Protein AF-A0A812GME3-F1 (afdb_monomer_lite)

Sequence (70 aa):
RNFFLTAHFGLSVPPDCSITVGGDERPWKEDDCIVLDTSFLHSTKNESDEDRFVLVVDFWHPDLTVPERE

pLDDT: mean 96.11, std 4.59, range [64.81, 98.56]

Secondary structure (DSSP, 8-state):
--SEEEEEEEEE--SSEEEEETTEEEE--BT-EEEE-TTS-EEEEE-SSS--EEEEEEEE-TT--SGGG-

Foldseek 3Di:
DQFKKKKKAWCDFDPPKWKAFQNDIDHHDHRDIDIGRPVGDMDIDDPDPDDTDIDMDIDGDPPDDPVSVD

Structure (mmCIF, N/CA/C/O backbone):
data_AF-A0A812GME3-F1
#
_entry.id   AF-A0A812GME3-F1
#
loop_
_atom_site.group_PDB
_atom_site.id
_atom_site.type_symbol
_atom_site.label_atom_id
_atom_site.label_alt_id
_atom_site.label_comp_id
_atom_site.label_asym_id
_atom_site.label_entity_id
_atom_site.label_seq_id
_atom_site.pdbx_PDB_ins_code
_atom_site.Cartn_x
_atom_site.Cartn_y
_atom_site.Cartn_z
_atom_site.occupancy
_atom_site.B_iso_or_equiv
_atom_site.auth_seq_id
_atom_site.auth_comp_id
_atom_site.auth_asym_id
_atom_site.auth_atom_id
_atom_site.pdbx_PDB_model_num
ATOM 1 N N . ARG A 1 1 ? 16.874 3.010 -3.700 1.00 64.81 1 ARG A N 1
ATOM 2 C CA . ARG A 1 1 ? 16.389 1.614 -3.799 1.00 64.81 1 ARG A CA 1
ATOM 3 C C . ARG A 1 1 ? 14.976 1.691 -4.369 1.00 64.81 1 ARG A C 1
ATOM 5 O O . ARG A 1 1 ? 14.042 1.683 -3.595 1.00 64.81 1 ARG A O 1
ATOM 12 N N . ASN A 1 2 ? 14.847 1.883 -5.683 1.00 85.75 2 ASN A N 1
ATOM 13 C CA . ASN A 1 2 ? 13.576 2.108 -6.399 1.00 85.75 2 ASN A CA 1
ATOM 14 C C . ASN A 1 2 ? 13.278 0.976 -7.404 1.00 85.75 2 ASN A C 1
ATOM 16 O O . ASN A 1 2 ? 12.535 1.151 -8.358 1.00 85.75 2 ASN A O 1
ATOM 20 N N . PHE A 1 3 ? 13.911 -0.183 -7.210 1.00 94.12 3 PHE A N 1
ATOM 21 C CA . PHE A 1 3 ? 13.710 -1.363 -8.049 1.00 94.12 3 PHE A CA 1
ATOM 22 C C . PHE A 1 3 ? 12.422 -2.117 -7.693 1.00 94.12 3 PHE A C 1
ATOM 24 O O . PHE A 1 3 ? 11.981 -2.966 -8.457 1.00 94.12 3 PHE A O 1
ATOM 31 N N . PHE A 1 4 ? 11.816 -1.812 -6.545 1.00 95.81 4 PHE A N 1
ATOM 32 C CA . PHE A 1 4 ? 10.607 -2.461 -6.057 1.00 95.81 4 PHE A CA 1
ATOM 33 C C . PHE A 1 4 ? 9.491 -1.442 -5.873 1.00 95.81 4 PHE A C 1
ATOM 35 O O . PHE A 1 4 ? 9.742 -0.315 -5.446 1.00 95.81 4 PHE A O 1
ATOM 42 N N . LEU A 1 5 ? 8.272 -1.881 -6.155 1.00 97.50 5 LEU A N 1
ATOM 43 C CA . LEU A 1 5 ? 7.044 -1.288 -5.652 1.00 97.50 5 LEU A CA 1
ATOM 44 C C . LEU A 1 5 ? 6.459 -2.227 -4.596 1.00 97.50 5 LEU A C 1
ATOM 46 O O . LEU A 1 5 ? 6.662 -3.441 -4.654 1.00 97.50 5 LEU A O 1
ATOM 50 N N . THR A 1 6 ? 5.715 -1.664 -3.653 1.00 97.75 6 THR A N 1
ATOM 51 C CA . THR A 1 6 ? 5.116 -2.410 -2.546 1.00 97.75 6 THR A CA 1
ATOM 52 C C . THR A 1 6 ? 3.596 -2.309 -2.636 1.00 97.75 6 THR A C 1
ATOM 54 O O . THR A 1 6 ? 3.031 -1.214 -2.604 1.00 97.75 6 THR A O 1
ATOM 57 N N . ALA A 1 7 ? 2.915 -3.448 -2.744 1.00 98.00 7 ALA A N 1
ATOM 58 C CA . ALA A 1 7 ? 1.466 -3.554 -2.607 1.00 98.00 7 ALA A CA 1
ATOM 59 C C . ALA A 1 7 ? 1.093 -3.815 -1.145 1.00 98.00 7 ALA A C 1
ATOM 61 O O . ALA A 1 7 ? 1.662 -4.690 -0.495 1.00 98.00 7 ALA A O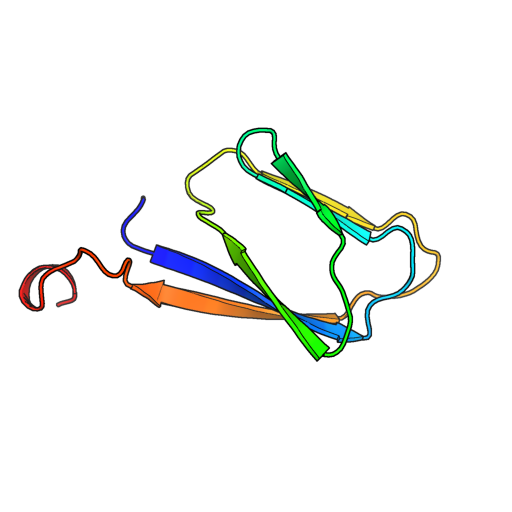 1
ATOM 62 N N . HIS A 1 8 ? 0.114 -3.068 -0.646 1.00 98.31 8 HIS A N 1
ATOM 63 C CA . HIS A 1 8 ? -0.525 -3.268 0.649 1.00 98.31 8 HIS A CA 1
ATOM 64 C C . HIS A 1 8 ? -1.983 -3.651 0.405 1.00 98.31 8 HIS A C 1
ATOM 66 O O . HIS A 1 8 ? -2.770 -2.803 -0.018 1.00 98.31 8 HIS A O 1
ATOM 72 N N . PHE A 1 9 ? -2.338 -4.904 0.682 1.00 98.56 9 PHE A N 1
ATOM 73 C CA . PHE A 1 9 ? -3.711 -5.402 0.600 1.00 98.56 9 PHE A CA 1
ATOM 74 C C . PHE A 1 9 ? -4.320 -5.518 2.002 1.00 98.56 9 PHE A C 1
ATOM 76 O O . PHE A 1 9 ? -3.738 -6.167 2.877 1.00 98.56 9 PHE A O 1
ATOM 83 N N . GLY A 1 10 ? -5.456 -4.864 2.243 1.00 98.25 10 GLY A N 1
ATOM 84 C CA . GLY A 1 10 ? -6.108 -4.866 3.555 1.00 98.25 10 GLY A CA 1
ATOM 85 C C . GLY A 1 10 ? -6.838 -6.179 3.831 1.00 98.25 10 GLY A C 1
ATOM 86 O O . GLY A 1 10 ? -7.806 -6.485 3.148 1.00 98.25 10 GLY A O 1
ATOM 87 N N . LEU A 1 11 ? -6.393 -6.935 4.841 1.00 98.38 11 LEU A N 1
ATOM 88 C CA . LEU A 1 11 ? -7.037 -8.193 5.253 1.00 98.38 11 LEU A CA 1
ATOM 89 C C . LEU A 1 11 ? -8.099 -7.978 6.335 1.00 98.38 11 LEU A C 1
ATOM 91 O O . LEU A 1 11 ? -9.115 -8.651 6.340 1.00 98.38 11 LEU A O 1
ATOM 95 N N . SER A 1 12 ? -7.806 -7.091 7.283 1.00 98.00 12 SER A N 1
ATOM 96 C CA . SER A 1 12 ? -8.700 -6.667 8.362 1.00 98.00 12 SER A CA 1
ATOM 97 C C . SER A 1 12 ? -8.205 -5.300 8.802 1.00 98.00 12 SER A C 1
ATOM 99 O O . SER A 1 12 ? -7.091 -5.181 9.331 1.00 98.00 12 SER A O 1
ATOM 101 N N . VAL A 1 13 ? -8.974 -4.256 8.501 1.00 97.75 13 VAL A N 1
ATOM 102 C CA . VAL A 1 13 ? -8.519 -2.869 8.651 1.00 97.75 13 VAL A CA 1
ATOM 103 C C . VAL A 1 13 ? -9.535 -2.079 9.475 1.00 97.75 13 VAL A C 1
ATOM 105 O O . VAL A 1 13 ? -10.578 -1.706 8.937 1.00 97.75 13 VAL A O 1
ATOM 108 N N . PRO A 1 14 ? -9.238 -1.782 10.754 1.00 97.06 14 PRO A N 1
ATOM 109 C CA . PRO A 1 14 ? -10.092 -0.909 11.546 1.00 97.06 14 PRO A CA 1
ATOM 110 C C . PRO A 1 14 ? -10.059 0.539 11.010 1.00 97.06 14 PRO A C 1
ATOM 112 O O . PRO A 1 14 ? -9.178 0.891 10.212 1.00 97.06 14 PRO A O 1
ATOM 115 N N . PRO A 1 15 ? -11.006 1.399 11.434 1.00 95.69 15 PRO A N 1
ATOM 116 C CA . PRO A 1 15 ? -10.994 2.826 11.111 1.00 95.69 15 PRO A CA 1
ATOM 117 C C . PRO A 1 15 ? -9.677 3.520 11.500 1.00 95.69 15 PRO A C 1
ATOM 119 O O . PRO A 1 15 ? -8.865 2.976 12.239 1.00 95.69 15 PRO A O 1
ATOM 122 N N . ASP A 1 16 ? -9.454 4.735 10.998 1.00 96.94 16 ASP A N 1
ATOM 123 C CA . ASP A 1 16 ? -8.343 5.605 11.430 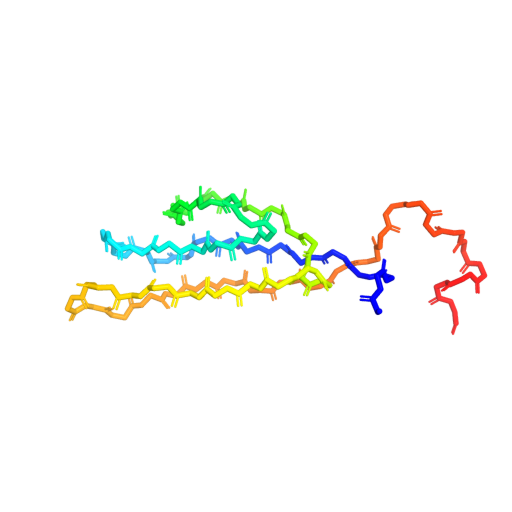1.00 96.94 16 ASP A CA 1
ATOM 124 C C . ASP A 1 16 ? -6.931 4.998 11.251 1.00 96.94 16 ASP A C 1
ATOM 126 O O . ASP A 1 16 ? -5.966 5.283 11.967 1.00 96.94 16 ASP A O 1
ATOM 130 N N . CYS A 1 17 ? -6.797 4.167 10.215 1.00 97.88 17 CYS A N 1
ATOM 131 C CA . CYS A 1 17 ? -5.544 3.583 9.754 1.00 97.88 17 CYS A CA 1
ATOM 132 C C . CYS A 1 17 ? -5.113 4.187 8.411 1.00 97.88 17 CYS A C 1
ATOM 134 O O . CYS A 1 17 ? -5.784 3.990 7.394 1.00 97.88 17 CYS A O 1
ATOM 136 N N . SER A 1 18 ? -3.951 4.847 8.364 1.00 97.94 18 SER A N 1
ATOM 137 C CA . SER A 1 18 ? -3.434 5.467 7.134 1.00 97.94 18 SER A CA 1
ATOM 138 C C . SER A 1 18 ? -1.932 5.285 6.920 1.00 97.94 18 SER A C 1
ATOM 140 O O . SER A 1 18 ? -1.148 5.093 7.854 1.00 97.94 18 SER A O 1
ATOM 142 N N . ILE A 1 19 ? -1.528 5.364 5.656 1.00 98.25 19 ILE A N 1
ATOM 143 C CA . ILE A 1 19 ? -0.136 5.457 5.227 1.00 98.25 19 ILE A CA 1
ATOM 144 C C . ILE A 1 19 ? 0.063 6.740 4.437 1.00 98.25 19 ILE A C 1
ATOM 146 O O . ILE A 1 19 ? -0.735 7.073 3.562 1.00 98.25 19 ILE A O 1
ATOM 150 N N . THR A 1 20 ? 1.146 7.445 4.733 1.00 98.38 20 THR A N 1
ATOM 151 C CA . THR A 1 20 ? 1.585 8.610 3.968 1.00 98.38 20 THR A CA 1
ATOM 152 C C . THR A 1 20 ? 2.850 8.241 3.228 1.00 98.38 20 THR A C 1
ATOM 154 O O . THR A 1 20 ? 3.798 7.783 3.861 1.00 98.38 20 THR A O 1
ATOM 157 N N . VAL A 1 21 ? 2.886 8.447 1.911 1.00 97.81 21 VAL A N 1
ATOM 158 C CA . VAL A 1 21 ? 4.065 8.192 1.068 1.00 97.81 21 VAL A CA 1
ATOM 159 C C . VAL A 1 21 ? 4.311 9.407 0.189 1.00 97.81 21 VAL A C 1
ATOM 161 O O . VAL A 1 21 ? 3.405 9.865 -0.497 1.00 97.81 21 VAL A O 1
ATOM 164 N N . GLY A 1 22 ? 5.516 9.979 0.236 1.00 96.69 22 GLY A N 1
ATOM 165 C CA . GLY A 1 22 ? 5.858 11.138 -0.601 1.00 96.69 22 GLY A CA 1
ATOM 166 C C . GLY A 1 22 ? 5.012 12.396 -0.340 1.00 96.69 22 GLY A C 1
ATOM 167 O O . GLY A 1 22 ? 4.987 13.293 -1.173 1.00 96.69 22 GLY A O 1
ATOM 168 N N . GLY A 1 23 ? 4.330 12.472 0.809 1.00 97.00 23 GLY A N 1
ATOM 169 C CA . GLY A 1 23 ? 3.400 13.553 1.157 1.00 97.00 23 GLY A CA 1
ATOM 170 C C . GLY A 1 23 ? 1.926 13.246 0.869 1.00 97.00 23 GLY A C 1
ATOM 171 O O . GLY A 1 23 ? 1.066 13.973 1.361 1.00 97.00 23 GLY A O 1
ATOM 172 N N . ASP A 1 24 ? 1.624 12.155 0.162 1.00 96.88 24 ASP A N 1
ATOM 173 C CA . ASP A 1 24 ? 0.255 11.720 -0.110 1.00 96.88 24 ASP A CA 1
ATOM 174 C C . ASP A 1 24 ? -0.225 10.725 0.951 1.00 96.88 24 ASP A C 1
ATOM 176 O O . ASP A 1 24 ? 0.269 9.599 1.037 1.00 96.88 24 ASP A O 1
ATOM 180 N N . GLU A 1 25 ? -1.209 11.132 1.757 1.00 97.50 25 GLU A N 1
ATOM 181 C CA . GLU A 1 25 ? -1.872 10.256 2.729 1.00 97.50 25 GLU A CA 1
ATOM 182 C C . GLU A 1 25 ? -2.997 9.448 2.060 1.00 97.50 25 GLU A C 1
ATOM 184 O O . GLU A 1 25 ? -3.779 9.955 1.239 1.00 97.50 25 GLU A O 1
ATOM 189 N N . ARG A 1 26 ? -3.067 8.158 2.395 1.00 96.88 26 ARG A N 1
ATOM 190 C CA . ARG A 1 26 ? -4.077 7.207 1.923 1.00 96.88 26 ARG A CA 1
ATOM 191 C C . ARG A 1 26 ? -4.529 6.309 3.082 1.00 96.88 26 ARG A C 1
ATOM 193 O O . ARG A 1 26 ? -3.675 5.751 3.773 1.00 96.88 26 ARG A O 1
ATOM 200 N N . PRO A 1 27 ? -5.842 6.134 3.305 1.00 97.50 27 PRO A N 1
ATOM 201 C CA . PRO A 1 27 ? -6.336 5.145 4.255 1.00 97.50 27 PRO A CA 1
ATOM 202 C C . PRO A 1 27 ? -6.212 3.740 3.663 1.00 97.50 27 PRO A C 1
ATOM 204 O O . PRO A 1 27 ? -6.443 3.566 2.464 1.00 97.50 27 PRO A O 1
ATOM 207 N N . TRP A 1 28 ? -5.912 2.737 4.489 1.00 98.06 28 TRP A N 1
ATOM 208 C CA . TRP A 1 28 ? -6.138 1.350 4.071 1.00 98.06 28 TRP A CA 1
ATOM 209 C C . TRP A 1 28 ? -7.634 1.040 4.064 1.00 98.06 28 TRP A C 1
ATOM 211 O O . TRP A 1 28 ? -8.411 1.641 4.805 1.00 98.06 28 TRP A O 1
ATOM 221 N N . LYS A 1 29 ? -8.028 0.079 3.232 1.00 97.38 29 LYS A N 1
ATOM 222 C CA . LYS A 1 29 ? -9.382 -0.468 3.192 1.00 97.38 29 LYS A CA 1
ATOM 223 C C . LYS A 1 29 ? -9.295 -1.983 3.130 1.00 97.38 29 LYS A C 1
ATOM 225 O O . LYS A 1 29 ? -8.391 -2.519 2.491 1.00 97.38 29 LYS A O 1
ATOM 230 N N . GLU A 1 30 ? -10.213 -2.644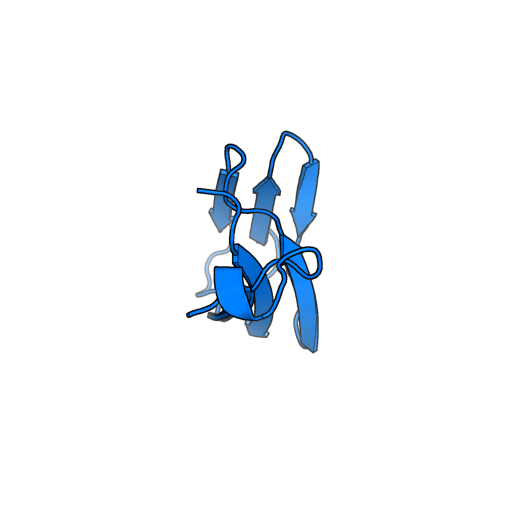 3.815 1.00 97.88 30 GLU A N 1
ATOM 231 C CA . GLU A 1 30 ? -10.380 -4.091 3.729 1.00 97.88 30 GLU A CA 1
ATOM 232 C C . GLU A 1 30 ? -10.794 -4.493 2.308 1.00 97.88 30 GLU A C 1
ATOM 234 O O . GLU A 1 30 ? -11.525 -3.753 1.644 1.00 97.88 30 GLU A O 1
ATOM 239 N N . ASP A 1 31 ? -10.267 -5.622 1.835 1.00 97.56 31 ASP A N 1
ATOM 240 C CA . ASP A 1 31 ? -10.456 -6.158 0.482 1.00 97.56 31 ASP A CA 1
ATOM 241 C C . ASP A 1 31 ? -9.998 -5.239 -0.672 1.00 97.56 31 ASP A C 1
ATOM 243 O O . ASP A 1 31 ? -10.338 -5.470 -1.835 1.00 97.56 31 ASP A O 1
ATOM 247 N N . ASP A 1 32 ? -9.184 -4.219 -0.383 1.00 97.75 32 ASP A N 1
ATOM 248 C CA . ASP A 1 32 ? -8.625 -3.295 -1.375 1.00 97.75 32 ASP A CA 1
ATOM 249 C C . ASP A 1 32 ? -7.090 -3.271 -1.324 1.00 97.75 32 ASP A C 1
ATOM 251 O O . ASP A 1 32 ? -6.462 -3.613 -0.314 1.00 97.75 32 ASP A O 1
ATOM 255 N N . CYS A 1 33 ? -6.473 -2.850 -2.428 1.00 97.44 33 CYS A N 1
ATOM 256 C CA . CYS A 1 33 ? -5.025 -2.790 -2.582 1.00 97.44 33 CYS A CA 1
ATOM 257 C C . CYS A 1 33 ? -4.544 -1.372 -2.885 1.00 97.44 33 CYS A C 1
ATOM 259 O O . CYS A 1 33 ? -5.042 -0.701 -3.787 1.00 97.44 33 CYS A O 1
ATOM 261 N N . ILE A 1 34 ? -3.471 -0.961 -2.211 1.00 97.31 34 ILE A N 1
ATOM 262 C CA . ILE A 1 34 ? -2.733 0.263 -2.529 1.00 97.31 34 ILE A CA 1
ATOM 263 C C . ILE A 1 34 ? -1.328 -0.130 -2.971 1.00 97.31 34 ILE A C 1
ATOM 265 O O . ILE A 1 34 ? -0.651 -0.884 -2.277 1.00 97.31 34 ILE A O 1
ATOM 269 N N . VAL A 1 35 ? -0.889 0.377 -4.120 1.00 97.44 35 VAL A N 1
ATOM 270 C CA . VAL A 1 35 ? 0.487 0.218 -4.606 1.00 97.44 35 VAL A CA 1
ATOM 271 C C . VAL A 1 35 ? 1.255 1.500 -4.329 1.00 97.44 35 VAL A C 1
ATOM 273 O O . VAL A 1 35 ? 0.792 2.591 -4.662 1.00 97.44 35 VAL A O 1
ATOM 276 N N . LEU A 1 36 ? 2.421 1.359 -3.710 1.00 96.06 36 LEU A N 1
ATOM 277 C CA . LEU A 1 36 ? 3.231 2.453 -3.195 1.00 96.06 36 LEU A CA 1
ATOM 278 C C . LEU A 1 36 ? 4.681 2.278 -3.644 1.00 96.06 36 LEU A C 1
ATOM 280 O O . LEU A 1 36 ? 5.211 1.167 -3.641 1.00 96.06 36 LEU A O 1
ATOM 284 N N . ASP A 1 37 ? 5.348 3.382 -3.966 1.00 96.50 37 ASP A N 1
ATOM 285 C CA . ASP A 1 37 ? 6.807 3.407 -4.046 1.00 96.50 37 ASP A CA 1
ATOM 286 C C . ASP A 1 37 ? 7.367 3.744 -2.656 1.00 96.50 37 ASP A C 1
ATOM 288 O O . ASP A 1 37 ? 7.396 4.900 -2.227 1.00 96.50 37 ASP A O 1
ATOM 292 N N . THR A 1 38 ? 7.804 2.715 -1.931 1.00 94.62 38 THR A N 1
ATOM 293 C CA . THR A 1 38 ? 8.344 2.841 -0.568 1.00 94.62 38 THR A CA 1
ATOM 294 C C . THR A 1 38 ? 9.782 3.370 -0.538 1.00 94.62 38 THR A C 1
ATOM 296 O O . THR A 1 38 ? 10.356 3.531 0.542 1.00 94.62 38 THR A O 1
ATOM 299 N N . SER A 1 39 ? 10.375 3.698 -1.695 1.00 95.69 39 SER A N 1
ATOM 300 C CA . SER A 1 39 ? 11.648 4.423 -1.761 1.00 95.69 39 SER A CA 1
ATOM 301 C C . SER A 1 39 ? 11.509 5.897 -1.366 1.00 95.69 39 SER A C 1
ATOM 303 O O . SER A 1 39 ? 12.490 6.509 -0.932 1.00 95.69 39 SER A O 1
ATOM 305 N N . PHE A 1 40 ? 10.294 6.449 -1.449 1.00 96.81 40 PHE A N 1
ATOM 306 C CA . PHE A 1 40 ? 9.953 7.749 -0.880 1.00 96.81 40 PHE A CA 1
ATOM 307 C C . PHE A 1 40 ? 9.788 7.664 0.642 1.00 96.81 40 PHE A C 1
ATOM 309 O O . PHE A 1 40 ? 9.486 6.608 1.203 1.00 96.81 40 PHE A O 1
ATOM 316 N N . LEU A 1 41 ? 9.955 8.806 1.322 1.00 97.38 41 LEU A N 1
ATOM 317 C CA . LEU A 1 41 ? 9.681 8.903 2.756 1.00 97.38 41 LEU A CA 1
ATOM 318 C C . LEU A 1 41 ? 8.232 8.492 3.023 1.00 97.38 41 LEU A C 1
ATOM 320 O O . LEU A 1 41 ? 7.307 9.040 2.415 1.00 97.38 41 LEU A O 1
ATOM 324 N N . HIS A 1 42 ? 8.061 7.551 3.946 1.00 96.56 42 HIS A N 1
ATOM 325 C CA . HIS A 1 42 ? 6.760 7.023 4.305 1.00 96.56 42 HIS A CA 1
ATOM 326 C C . HIS A 1 42 ? 6.598 6.867 5.814 1.00 96.56 42 HIS A C 1
ATOM 328 O O . HIS A 1 42 ? 7.566 6.659 6.548 1.00 96.56 42 HIS A O 1
ATOM 334 N N . SER A 1 43 ? 5.358 6.975 6.277 1.00 97.94 43 SER A N 1
ATOM 335 C CA . SER A 1 43 ? 4.975 6.752 7.668 1.00 97.94 43 SER A CA 1
ATOM 336 C C . SER A 1 43 ? 3.592 6.121 7.745 1.00 97.94 43 SER A C 1
ATOM 338 O O . SER A 1 43 ? 2.760 6.290 6.855 1.00 97.94 43 SER A O 1
ATOM 340 N N . THR A 1 44 ? 3.351 5.370 8.814 1.00 97.44 44 THR A N 1
ATOM 341 C CA . THR A 1 44 ? 2.084 4.675 9.053 1.00 97.44 44 THR A CA 1
ATOM 342 C C . THR A 1 44 ? 1.451 5.170 10.340 1.00 97.44 44 THR A C 1
ATOM 344 O O . THR A 1 44 ? 2.151 5.302 11.345 1.00 97.44 44 THR A O 1
ATOM 347 N N . LYS A 1 45 ? 0.133 5.348 10.338 1.00 97.81 45 LYS A N 1
ATOM 348 C CA . LYS A 1 45 ? -0.679 5.602 11.529 1.00 97.81 45 LYS A CA 1
ATOM 349 C C . LYS A 1 45 ? -1.617 4.424 11.774 1.00 97.81 45 LYS A C 1
ATOM 351 O O . LYS A 1 45 ? -2.164 3.849 10.830 1.00 97.81 45 LYS A O 1
ATOM 356 N N . ASN A 1 46 ? -1.754 4.039 13.034 1.00 97.31 46 ASN A N 1
ATOM 357 C CA . ASN A 1 46 ? -2.840 3.198 13.523 1.00 97.31 46 ASN A CA 1
ATOM 358 C C . ASN A 1 46 ? -3.375 3.898 14.771 1.00 97.31 46 ASN A C 1
ATOM 360 O O . ASN A 1 46 ? -2.770 3.777 15.834 1.00 97.31 46 ASN A O 1
ATOM 364 N N . GLU A 1 47 ? -4.414 4.710 14.601 1.00 96.94 47 GLU A N 1
ATOM 365 C CA . GLU A 1 47 ? -5.057 5.441 15.702 1.00 96.94 47 GLU A CA 1
ATOM 366 C C . GLU A 1 47 ? -6.304 4.709 16.222 1.00 96.94 47 GLU A C 1
ATOM 368 O O . GLU A 1 47 ? -7.024 5.242 17.061 1.00 96.94 47 GLU A O 1
ATOM 373 N N . SER A 1 48 ? -6.544 3.483 15.747 1.00 95.69 48 SER A N 1
ATOM 374 C CA . SER A 1 48 ? -7.605 2.618 16.254 1.00 95.69 48 SER A CA 1
ATOM 375 C C . SER A 1 48 ? -7.189 1.882 17.530 1.00 95.69 48 SER A C 1
ATOM 377 O O . SER A 1 48 ? -6.001 1.704 17.806 1.00 95.69 48 SER A O 1
ATOM 379 N N . ASP A 1 49 ? -8.185 1.381 18.260 1.00 96.38 49 ASP A N 1
ATOM 380 C CA . ASP A 1 49 ? -7.995 0.512 19.427 1.00 96.38 49 ASP A CA 1
ATOM 381 C C . ASP A 1 49 ? -7.845 -0.980 19.045 1.00 96.38 49 ASP A C 1
ATOM 383 O O . ASP A 1 49 ? -7.842 -1.850 19.919 1.00 96.38 49 ASP A O 1
ATOM 387 N N . GLU A 1 50 ? -7.732 -1.292 17.748 1.00 97.06 50 GLU A N 1
ATOM 388 C CA . GLU A 1 50 ? -7.691 -2.653 17.207 1.00 97.06 50 GLU A CA 1
ATOM 389 C C . GLU A 1 50 ? -6.432 -2.914 16.358 1.00 97.06 50 GLU A C 1
ATOM 391 O O . GLU A 1 50 ? -5.762 -2.013 15.835 1.00 97.06 50 GLU A O 1
ATOM 396 N N . ASP A 1 51 ? -6.094 -4.195 16.202 1.00 97.56 51 ASP A N 1
ATOM 397 C CA . ASP A 1 51 ? -4.995 -4.604 15.335 1.00 97.56 51 ASP A CA 1
ATOM 398 C C . ASP A 1 51 ? -5.371 -4.422 13.857 1.00 97.56 51 ASP A C 1
ATOM 400 O O . ASP A 1 51 ? -6.439 -4.830 13.399 1.00 97.56 51 ASP A O 1
ATOM 404 N N . ARG A 1 52 ? -4.442 -3.860 13.076 1.00 97.56 52 ARG A N 1
ATOM 405 C CA . ARG A 1 52 ? -4.555 -3.774 11.616 1.00 97.56 52 ARG A CA 1
ATOM 406 C C . ARG A 1 52 ? -3.729 -4.871 10.953 1.00 97.56 52 ARG A C 1
ATOM 408 O O . ARG A 1 52 ? -2.502 -4.879 11.068 1.00 97.56 52 ARG A O 1
ATOM 415 N N . PHE A 1 53 ? -4.377 -5.701 10.141 1.00 98.19 53 PHE A N 1
ATOM 416 C CA . PHE A 1 53 ? -3.728 -6.743 9.349 1.00 98.19 53 PHE A CA 1
ATOM 417 C C . PHE A 1 53 ? -3.696 -6.365 7.864 1.00 98.19 53 PHE A C 1
ATOM 419 O O . PHE A 1 53 ? -4.728 -6.193 7.214 1.00 98.19 53 PHE A O 1
ATOM 426 N N . VAL A 1 54 ? -2.485 -6.250 7.315 1.00 98.12 54 VAL A N 1
ATOM 427 C CA . VAL A 1 54 ? -2.228 -5.924 5.905 1.00 98.12 54 VAL A CA 1
ATOM 428 C C . VAL A 1 54 ? -1.256 -6.950 5.337 1.00 98.12 54 VAL A C 1
ATOM 430 O O . VAL A 1 54 ? -0.219 -7.220 5.943 1.00 98.12 54 VAL A O 1
ATOM 433 N N . LEU A 1 55 ? -1.567 -7.494 4.162 1.00 98.56 55 LEU A N 1
ATOM 434 C CA . LEU A 1 55 ? -0.618 -8.278 3.381 1.00 98.56 55 LEU A CA 1
ATOM 435 C C . LEU A 1 55 ? 0.287 -7.323 2.599 1.00 98.56 55 LEU A C 1
ATOM 437 O O . LEU A 1 55 ? -0.194 -6.536 1.783 1.00 98.56 55 LEU A O 1
ATOM 441 N N . 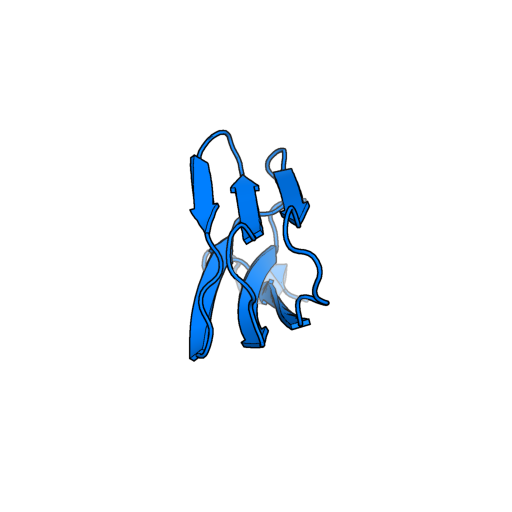VAL A 1 56 ? 1.593 -7.407 2.848 1.00 97.94 56 VAL A N 1
ATOM 442 C CA . VAL A 1 56 ? 2.612 -6.605 2.164 1.00 97.94 56 VAL A CA 1
ATOM 443 C C . VAL A 1 56 ? 3.325 -7.476 1.138 1.00 97.94 56 VAL A C 1
ATOM 445 O O . VAL A 1 56 ? 3.845 -8.539 1.481 1.00 97.94 56 VAL A O 1
ATOM 448 N N . VAL A 1 57 ? 3.348 -7.030 -0.116 1.00 97.88 57 VAL A N 1
ATOM 449 C CA . VAL A 1 57 ? 3.997 -7.735 -1.228 1.00 97.88 57 VAL A CA 1
ATOM 450 C C . VAL A 1 57 ? 4.903 -6.769 -1.978 1.00 97.88 57 VAL A C 1
ATOM 452 O O . VAL A 1 57 ? 4.420 -5.813 -2.579 1.00 97.88 57 VAL A O 1
ATOM 455 N N . ASP A 1 58 ? 6.204 -7.045 -1.988 1.00 97.00 58 ASP A N 1
ATOM 456 C CA . ASP A 1 58 ? 7.148 -6.351 -2.863 1.00 97.00 58 ASP A CA 1
ATOM 457 C C . ASP A 1 58 ? 7.198 -7.033 -4.233 1.00 97.00 58 ASP A C 1
ATOM 459 O O . ASP A 1 58 ? 7.283 -8.260 -4.338 1.00 97.00 58 ASP A O 1
ATOM 463 N N . PHE A 1 59 ? 7.178 -6.235 -5.296 1.00 96.56 59 PHE A N 1
ATOM 464 C CA . PHE A 1 59 ? 7.327 -6.704 -6.669 1.00 96.56 59 PHE A CA 1
ATOM 465 C C . PHE A 1 59 ? 8.189 -5.739 -7.479 1.00 96.56 59 PHE A C 1
ATOM 467 O O . PHE A 1 59 ? 8.332 -4.566 -7.140 1.00 96.56 59 PHE A O 1
ATOM 474 N N . TRP A 1 60 ? 8.807 -6.244 -8.547 1.00 97.25 60 TRP A N 1
ATOM 475 C CA . TRP A 1 60 ? 9.682 -5.444 -9.399 1.00 97.25 60 TRP A CA 1
ATOM 476 C C . TRP A 1 60 ? 8.948 -4.241 -9.989 1.00 97.25 60 TRP A C 1
ATOM 478 O O . TRP A 1 60 ? 7.821 -4.371 -10.474 1.00 97.25 60 TRP A O 1
ATOM 488 N N . HIS A 1 61 ? 9.614 -3.086 -9.996 1.00 96.62 61 HIS A N 1
ATOM 489 C CA . HIS A 1 61 ? 9.129 -1.911 -10.703 1.00 96.62 61 HIS A CA 1
ATOM 490 C C . HIS A 1 61 ? 8.894 -2.282 -12.180 1.00 96.62 61 HIS A C 1
ATOM 492 O O . HIS A 1 61 ? 9.760 -2.922 -12.789 1.00 96.62 61 HIS A O 1
ATOM 498 N N . PRO A 1 62 ? 7.738 -1.924 -12.770 1.00 95.94 62 PRO A N 1
ATOM 499 C CA . PRO A 1 62 ? 7.345 -2.403 -14.097 1.00 95.94 62 PRO A CA 1
ATOM 500 C C . PRO A 1 62 ? 8.345 -2.026 -15.195 1.00 95.94 62 PRO A C 1
ATOM 502 O O . PRO A 1 62 ? 8.518 -2.790 -16.143 1.00 95.94 62 PRO A O 1
ATOM 505 N N . ASP A 1 63 ? 9.042 -0.902 -15.023 1.00 95.88 63 ASP A N 1
ATOM 506 C CA . ASP A 1 63 ? 10.025 -0.397 -15.987 1.00 95.88 63 ASP A CA 1
ATOM 507 C C . ASP A 1 63 ? 11.360 -1.157 -15.991 1.00 95.88 63 ASP A C 1
ATOM 509 O O . ASP A 1 63 ? 12.182 -0.918 -16.873 1.00 95.88 63 ASP A O 1
ATOM 513 N N . LEU A 1 64 ? 11.598 -2.078 -15.049 1.00 95.75 64 LEU A N 1
ATOM 514 C CA . LEU A 1 64 ? 12.820 -2.882 -15.071 1.00 95.75 64 LEU A CA 1
ATOM 515 C C . LEU A 1 64 ? 12.788 -3.887 -16.213 1.00 95.75 64 LEU A C 1
ATOM 517 O O . LEU A 1 64 ? 11.835 -4.656 -16.363 1.00 95.75 64 LEU A O 1
ATOM 521 N N . THR A 1 65 ? 13.873 -3.947 -16.967 1.00 96.00 65 THR A N 1
ATOM 522 C CA . THR A 1 65 ? 1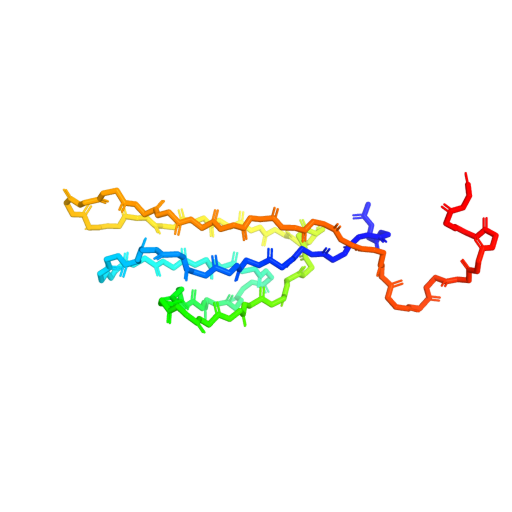4.137 -4.998 -17.947 1.00 96.00 65 THR A CA 1
ATOM 523 C C . THR A 1 65 ? 14.391 -6.339 -17.257 1.00 96.00 65 THR A C 1
ATOM 525 O O . THR A 1 65 ? 14.651 -6.404 -16.060 1.00 96.00 65 THR A O 1
ATOM 528 N N . VAL A 1 66 ? 14.316 -7.444 -18.005 1.00 94.25 66 VAL A N 1
ATOM 529 C CA . VAL A 1 66 ? 14.594 -8.781 -17.447 1.00 94.25 66 VAL A CA 1
ATOM 530 C C . VAL A 1 66 ? 16.009 -8.877 -16.852 1.00 94.25 66 VAL A C 1
ATOM 532 O O . VAL A 1 66 ? 16.099 -9.315 -15.710 1.00 94.25 66 VAL A O 1
ATOM 535 N N . PRO A 1 67 ? 17.084 -8.407 -17.523 1.00 95.12 67 PRO A N 1
ATOM 536 C CA . PRO A 1 67 ? 18.427 -8.443 -16.939 1.00 95.12 67 PRO A CA 1
ATOM 537 C C . PRO A 1 67 ? 18.593 -7.598 -15.670 1.00 95.12 67 PRO A C 1
ATOM 539 O O . PRO A 1 67 ? 19.468 -7.881 -14.869 1.00 95.12 67 PRO A O 1
ATOM 542 N N . GLU A 1 68 ? 17.777 -6.557 -15.472 1.00 92.94 68 GLU A N 1
ATOM 543 C CA . GLU A 1 68 ? 17.808 -5.741 -14.247 1.00 92.94 68 GLU A CA 1
ATOM 544 C C . GLU A 1 68 ? 17.107 -6.417 -13.055 1.00 92.94 68 GLU A C 1
ATOM 546 O O . GLU A 1 68 ? 17.195 -5.915 -11.934 1.00 92.94 68 GLU A O 1
ATOM 551 N N . ARG A 1 69 ? 16.393 -7.529 -13.287 1.00 90.62 69 ARG A N 1
ATOM 552 C CA . ARG A 1 69 ? 15.685 -8.319 -12.262 1.00 90.62 69 ARG A CA 1
ATOM 553 C C . ARG A 1 69 ? 16.457 -9.573 -11.827 1.00 90.62 69 ARG A C 1
ATOM 555 O O . ARG A 1 69 ? 15.999 -10.248 -10.903 1.00 90.62 69 ARG A O 1
ATOM 562 N N . GLU A 1 70 ? 17.549 -9.909 -12.51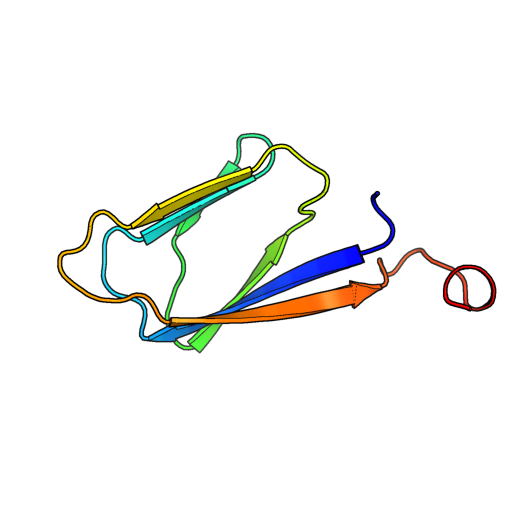7 1.00 81.56 70 GLU A N 1
ATOM 563 C CA . GLU A 1 70 ? 18.449 -11.042 -12.225 1.00 81.56 70 GLU A CA 1
ATOM 564 C C . GLU A 1 70 ? 19.594 -10.627 -11.289 1.00 81.56 70 GLU A C 1
ATOM 566 O O . GLU A 1 70 ? 19.933 -11.441 -10.399 1.00 81.56 70 GLU A O 1
#

Radius of gyration: 13.53 Å; chains: 1; bounding box: 29×25×37 Å